Protein AF-A0A6J7HFG1-F1 (afdb_monomer_lite)

Organism: NCBI:txid449393

Radius of gyration: 17.46 Å; chains: 1; bounding box: 44×27×46 Å

Secondary structure (DSSP, 8-state):
-HHHHHHHHHHHHHHHTTHHHHHHHHHHT-TTS-HHHHHHHHHHHHHHHHHHHHHHHHHHHHHHHHHHHHHHHHHHHHHHHHHHHHHHTT--THHHHGGG--

Foldseek 3Di:
DVVVVVVVVVVLCVVCVCVVVVVLLVQLPDPPDHNVVSVVVVVVVVVVCVVVLVVVQVVVCVPPRDVVVVVVVVVVSVVVVVVCVVVCVVDDPVVSVVVVPD

Sequence (102 aa):
MPVLVIAAFAVAGLGSSPLFPIVFSLAGRLPGVSSAAAISTVSLISRAGFLLAPLVVGRVVEASGFGSVLAAIAAAGVVVAVIGWLYGRKFPVDSVQDCGSR

Structure (mmCIF, N/CA/C/O backbone):
data_AF-A0A6J7HFG1-F1
#
_entry.id   AF-A0A6J7HFG1-F1
#
loop_
_atom_site.group_PDB
_atom_site.id
_atom_site.type_symbol
_atom_site.label_atom_id
_atom_site.label_alt_id
_atom_site.label_comp_id
_atom_site.label_asym_id
_atom_site.label_entity_id
_atom_site.label_seq_id
_atom_site.pdbx_PDB_ins_code
_atom_site.Cartn_x
_atom_site.Cartn_y
_atom_site.Cartn_z
_atom_site.occupancy
_atom_site.B_iso_or_equiv
_atom_site.auth_seq_id
_atom_site.auth_comp_id
_atom_site.auth_asym_id
_atom_site.auth_atom_id
_atom_site.pdbx_PDB_model_num
ATOM 1 N N . MET A 1 1 ? 8.343 11.333 -23.321 1.00 66.75 1 MET A N 1
ATOM 2 C CA . MET A 1 1 ? 7.148 10.949 -22.533 1.00 66.75 1 MET A CA 1
ATOM 3 C C . MET A 1 1 ? 7.245 11.275 -21.023 1.00 66.75 1 MET A C 1
ATOM 5 O O . MET A 1 1 ? 6.806 10.462 -20.224 1.00 66.75 1 MET A O 1
ATOM 9 N N . PRO A 1 2 ? 7.747 12.448 -20.575 1.00 82.38 2 PRO A N 1
ATOM 10 C CA . PRO A 1 2 ? 7.744 12.798 -19.143 1.00 82.38 2 PRO A CA 1
ATOM 11 C C . PRO A 1 2 ? 6.389 13.340 -18.657 1.00 82.38 2 PRO A C 1
ATOM 13 O O . PRO A 1 2 ? 5.994 13.109 -17.520 1.00 82.38 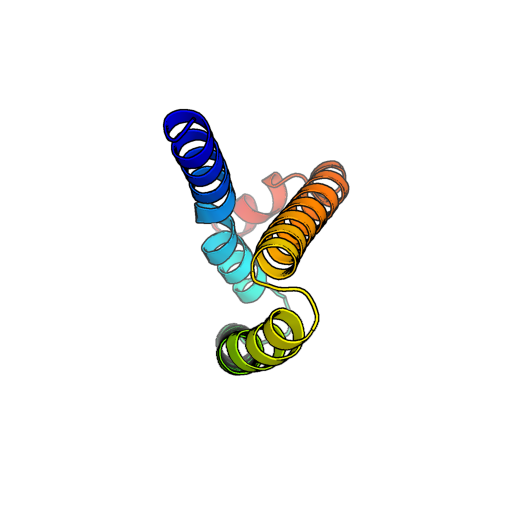2 PRO A O 1
ATOM 16 N N . VAL A 1 3 ? 5.641 14.009 -19.539 1.00 91.69 3 VAL A N 1
ATOM 17 C CA . VAL A 1 3 ? 4.356 14.649 -19.206 1.00 91.69 3 VAL A CA 1
ATOM 18 C C . VAL A 1 3 ? 3.309 13.624 -18.761 1.00 91.69 3 VAL A C 1
ATOM 20 O O . VAL A 1 3 ? 2.566 13.879 -17.821 1.00 91.69 3 VAL A O 1
ATOM 23 N N . LEU A 1 4 ? 3.300 12.435 -19.374 1.00 90.25 4 LEU A N 1
ATOM 24 C CA . LEU A 1 4 ? 2.401 11.342 -18.995 1.00 90.25 4 LEU A CA 1
ATOM 25 C C . LEU A 1 4 ? 2.676 10.843 -17.568 1.00 90.25 4 LEU A C 1
ATOM 27 O O . LEU A 1 4 ? 1.742 10.590 -16.816 1.00 90.25 4 LEU A O 1
ATOM 31 N N . VAL A 1 5 ? 3.952 10.737 -17.184 1.00 86.00 5 VAL A N 1
ATOM 32 C CA . VAL A 1 5 ? 4.352 10.296 -15.839 1.00 86.00 5 VAL A CA 1
ATOM 33 C C . VAL A 1 5 ? 3.941 11.332 -14.797 1.00 86.00 5 VAL A C 1
ATOM 35 O O . VAL A 1 5 ? 3.381 10.971 -13.767 1.00 86.00 5 VAL A O 1
ATOM 38 N N . ILE A 1 6 ? 4.154 12.618 -15.091 1.00 89.38 6 ILE A N 1
ATOM 39 C CA . ILE A 1 6 ? 3.743 13.723 -14.217 1.00 89.38 6 ILE A CA 1
ATOM 40 C C . ILE A 1 6 ? 2.220 13.734 -14.054 1.00 89.38 6 ILE A C 1
ATOM 42 O O . ILE A 1 6 ? 1.731 13.818 -12.931 1.00 89.38 6 ILE A O 1
ATOM 46 N N . ALA A 1 7 ? 1.470 13.589 -15.150 1.00 90.81 7 ALA A N 1
ATOM 47 C CA . ALA A 1 7 ? 0.013 13.526 -15.109 1.00 90.81 7 ALA A CA 1
ATOM 48 C C . ALA A 1 7 ? -0.484 12.321 -14.291 1.00 90.81 7 ALA A C 1
ATOM 50 O O . ALA A 1 7 ? -1.363 12.477 -13.447 1.00 90.81 7 ALA A O 1
ATOM 51 N N . ALA A 1 8 ? 0.111 11.139 -14.476 1.00 84.62 8 ALA A N 1
ATOM 52 C CA . ALA A 1 8 ? -0.245 9.941 -13.718 1.00 84.62 8 ALA A CA 1
ATOM 53 C C . ALA A 1 8 ? 0.037 10.097 -12.214 1.00 84.62 8 ALA A C 1
ATOM 55 O O . ALA A 1 8 ? -0.817 9.765 -11.393 1.00 84.62 8 ALA A O 1
ATOM 56 N N . PHE A 1 9 ? 1.195 10.654 -11.844 1.00 83.38 9 PHE A N 1
ATOM 57 C CA . PHE A 1 9 ? 1.525 10.940 -10.445 1.00 83.38 9 PHE A CA 1
ATOM 58 C C . PHE A 1 9 ? 0.612 12.005 -9.837 1.00 83.38 9 PHE A C 1
ATOM 60 O O . PHE A 1 9 ? 0.192 11.857 -8.692 1.00 83.38 9 PHE A O 1
ATOM 67 N N . ALA A 1 10 ? 0.271 13.049 -10.594 1.00 89.31 10 ALA A N 1
ATOM 68 C CA . ALA A 1 10 ? -0.653 14.083 -10.145 1.00 89.31 10 ALA A CA 1
ATOM 69 C C . ALA A 1 10 ? -2.040 13.494 -9.853 1.00 89.31 10 ALA A C 1
ATOM 71 O O . ALA A 1 10 ? -2.584 13.719 -8.776 1.00 89.31 10 ALA A O 1
ATOM 72 N N . VAL A 1 11 ? -2.584 12.679 -10.761 1.00 87.06 11 VAL A N 1
ATOM 73 C CA . VAL A 1 11 ? -3.883 12.014 -10.568 1.00 87.06 11 VAL A CA 1
ATOM 74 C C . VAL A 1 11 ? -3.842 11.043 -9.384 1.00 87.06 11 VAL A C 1
ATOM 76 O O . VAL A 1 11 ? -4.736 11.072 -8.539 1.00 87.06 11 VAL A O 1
ATOM 79 N N . ALA A 1 12 ? -2.792 10.224 -9.272 1.00 84.56 12 ALA A N 1
ATOM 80 C CA . ALA A 1 12 ? -2.633 9.287 -8.160 1.00 84.56 12 ALA A CA 1
ATOM 81 C C . ALA A 1 12 ? -2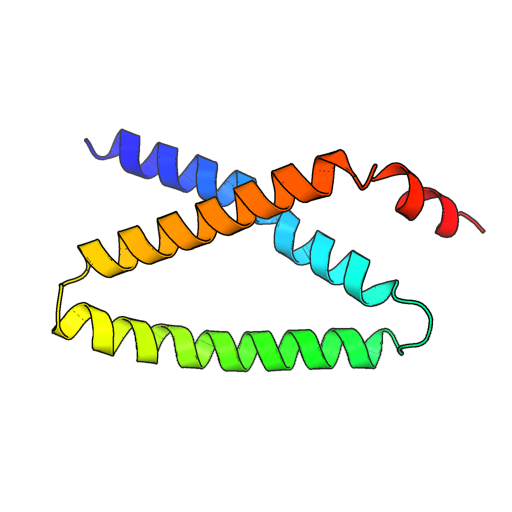.503 10.003 -6.801 1.00 84.56 12 ALA A C 1
ATOM 83 O O . ALA A 1 12 ? -3.103 9.578 -5.810 1.00 84.56 12 ALA A O 1
ATOM 84 N N . GLY A 1 13 ? -1.754 11.110 -6.755 1.00 83.38 13 GLY A N 1
ATOM 85 C CA . GLY A 1 13 ? -1.577 11.935 -5.561 1.00 83.38 13 GLY A CA 1
ATOM 86 C C . GLY A 1 13 ? -2.863 12.642 -5.136 1.00 83.38 13 GLY A C 1
ATOM 87 O O . GLY A 1 13 ? -3.242 12.575 -3.967 1.00 83.38 13 GLY A O 1
ATOM 88 N N . LEU A 1 14 ? -3.577 13.251 -6.089 1.00 85.12 14 LEU A N 1
ATOM 89 C CA . LEU A 1 14 ? -4.869 13.896 -5.839 1.00 85.12 14 LEU A CA 1
ATOM 90 C C . LEU A 1 14 ? -5.906 12.898 -5.306 1.00 85.12 14 LEU A C 1
ATOM 92 O O . LEU A 1 14 ? -6.607 13.206 -4.346 1.00 85.12 14 LEU A O 1
ATOM 96 N N . GLY A 1 15 ? -5.959 11.687 -5.870 1.00 80.94 15 GLY A N 1
ATOM 97 C CA . GLY A 1 15 ? -6.864 10.633 -5.405 1.00 80.94 15 GLY A CA 1
ATOM 98 C C . GLY A 1 15 ? -6.526 10.092 -4.011 1.00 80.94 15 GLY A C 1
ATOM 99 O O . GLY A 1 15 ? -7.427 9.725 -3.260 1.00 80.94 15 GLY A O 1
ATOM 100 N N . SER A 1 16 ? -5.244 10.068 -3.637 1.00 79.38 16 SER A N 1
ATOM 101 C CA . SER A 1 16 ? -4.796 9.497 -2.357 1.00 79.38 16 SER A CA 1
ATOM 102 C C . SER A 1 16 ? -4.836 10.487 -1.187 1.00 79.38 16 SER A C 1
ATOM 104 O O . SER A 1 16 ? -4.883 10.065 -0.032 1.00 79.38 16 SER A O 1
ATOM 106 N N . SER A 1 17 ? -4.837 11.796 -1.459 1.00 85.31 17 SER A N 1
ATOM 107 C CA . SER A 1 17 ? -4.781 12.857 -0.443 1.00 85.31 17 SER A CA 1
ATOM 108 C C . SER A 1 17 ? -5.837 12.746 0.675 1.00 85.31 17 SER A C 1
ATOM 110 O O . SER A 1 17 ? -5.452 12.827 1.845 1.00 85.31 17 SER A O 1
ATOM 112 N N . PRO A 1 18 ? -7.135 12.511 0.393 1.00 83.88 18 PRO A N 1
ATOM 113 C CA . PRO A 1 18 ? -8.139 12.462 1.453 1.00 83.88 18 PRO A CA 1
ATOM 114 C C . PRO A 1 18 ? -8.185 11.115 2.192 1.00 83.88 18 PRO A C 1
ATOM 116 O O . PRO A 1 18 ? -8.834 11.022 3.230 1.00 83.88 18 PRO A O 1
ATOM 119 N N . LEU A 1 19 ? -7.498 10.069 1.714 1.00 82.06 19 LEU A N 1
ATOM 120 C CA . LEU A 1 19 ? -7.605 8.725 2.298 1.00 82.06 19 LEU A CA 1
ATOM 121 C C . LEU A 1 19 ? -7.147 8.692 3.759 1.00 82.06 19 LEU A C 1
ATOM 123 O O . LEU A 1 19 ? -7.834 8.142 4.615 1.00 82.06 19 LEU A O 1
ATOM 127 N N . PHE A 1 20 ? -6.008 9.316 4.055 1.00 81.12 20 PHE A N 1
ATOM 128 C CA . PHE A 1 20 ? -5.433 9.313 5.399 1.00 81.12 20 PHE A CA 1
ATOM 129 C C . PHE A 1 20 ? -6.338 9.991 6.451 1.00 81.12 20 PHE A C 1
ATOM 131 O O . PHE A 1 20 ? -6.646 9.344 7.456 1.00 81.12 20 PHE A O 1
ATOM 138 N N . PRO A 1 21 ? -6.837 11.232 6.246 1.00 76.75 21 PRO A N 1
ATOM 139 C CA . PRO A 1 21 ? -7.748 11.863 7.202 1.00 76.75 21 PRO A CA 1
ATOM 140 C C . PRO A 1 21 ? -9.113 11.166 7.295 1.00 76.75 21 PRO A C 1
ATOM 142 O O . PRO A 1 21 ? -9.670 11.099 8.389 1.00 76.75 21 PRO A O 1
ATOM 145 N N . ILE A 1 22 ? -9.642 10.601 6.200 1.00 80.62 22 ILE A N 1
ATOM 146 C CA . ILE A 1 22 ? -10.903 9.837 6.230 1.00 80.62 22 ILE A CA 1
ATOM 147 C C . ILE A 1 22 ? -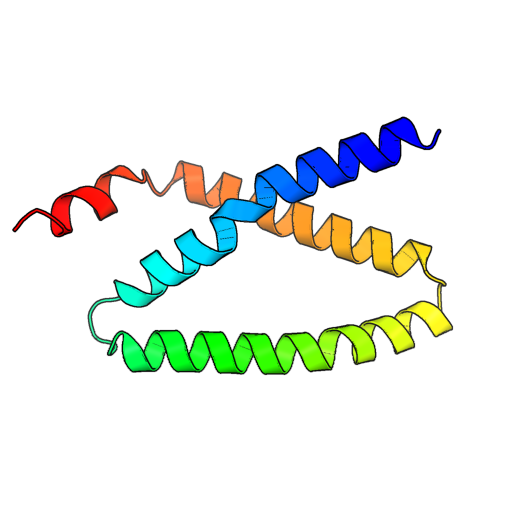10.762 8.602 7.125 1.00 80.62 22 ILE A C 1
ATOM 149 O O . ILE A 1 22 ? -11.605 8.368 7.991 1.00 80.62 22 ILE A O 1
ATOM 153 N N . VAL A 1 23 ? -9.679 7.836 6.963 1.00 79.81 23 VAL A N 1
ATOM 154 C CA . VAL A 1 23 ? -9.410 6.638 7.774 1.00 79.81 23 VAL A CA 1
ATOM 155 C C . VAL A 1 23 ? -9.226 7.000 9.244 1.00 79.81 23 VAL A C 1
ATOM 157 O O . VAL A 1 23 ? -9.785 6.328 10.107 1.00 79.81 23 VAL A O 1
ATOM 160 N N . PHE A 1 24 ? -8.502 8.080 9.542 1.00 78.69 24 PHE A N 1
ATOM 161 C CA . PHE A 1 24 ? -8.351 8.581 10.911 1.00 78.69 24 PHE A CA 1
ATOM 162 C C . PHE A 1 24 ? -9.690 9.015 11.528 1.00 78.69 24 PHE A C 1
ATOM 164 O O . PHE A 1 24 ? -9.964 8.704 12.686 1.00 78.69 24 PHE A O 1
ATOM 171 N N . SER A 1 25 ? -10.544 9.686 10.751 1.00 76.31 25 SER A N 1
ATOM 172 C CA . SER A 1 25 ? -11.886 10.100 11.177 1.00 76.31 25 SER A CA 1
ATOM 173 C C . SER A 1 25 ? -12.783 8.896 11.489 1.00 76.31 25 SER A C 1
ATOM 175 O O . SER A 1 25 ? -13.431 8.858 12.534 1.00 76.31 25 SER A O 1
ATOM 177 N N . LEU A 1 26 ? -12.757 7.865 10.634 1.00 73.19 26 LEU A N 1
ATOM 178 C CA . LEU A 1 26 ? -13.465 6.599 10.853 1.00 73.19 26 LEU A CA 1
ATOM 179 C C . LEU A 1 26 ? -12.928 5.859 12.085 1.00 73.19 26 LEU A C 1
ATOM 181 O O . LEU A 1 26 ? -13.712 5.418 12.923 1.00 73.19 26 LEU A O 1
ATOM 185 N N . ALA A 1 27 ? -11.601 5.774 12.229 1.00 71.31 27 ALA A N 1
ATOM 186 C CA . ALA A 1 27 ? -10.930 5.135 13.361 1.00 71.31 27 ALA A CA 1
ATOM 187 C C . ALA A 1 27 ? -11.308 5.786 14.702 1.00 71.31 27 ALA A C 1
ATOM 189 O O . ALA A 1 27 ? -11.509 5.099 15.702 1.00 71.31 27 ALA A O 1
ATOM 190 N N . GLY A 1 28 ? -11.455 7.113 14.715 1.00 68.88 28 GLY A N 1
ATOM 191 C CA . GLY A 1 28 ? -11.835 7.862 15.907 1.00 68.88 28 GLY A CA 1
ATOM 192 C C . GLY A 1 28 ? -13.300 7.704 16.329 1.00 68.88 28 GLY A C 1
ATOM 193 O O . GLY A 1 28 ? -13.632 8.080 17.455 1.00 68.88 28 GLY A O 1
ATOM 194 N N . ARG A 1 29 ? -14.160 7.156 15.456 1.00 66.19 29 ARG A N 1
ATOM 195 C CA . ARG A 1 29 ? -15.613 7.002 15.652 1.00 66.19 29 ARG A CA 1
ATOM 196 C C . ARG A 1 29 ? -16.051 5.566 15.972 1.00 66.19 29 ARG A C 1
ATOM 198 O O . ARG A 1 29 ? -17.252 5.339 16.095 1.00 66.19 29 ARG A O 1
ATOM 205 N N . LEU A 1 30 ? -15.132 4.602 16.122 1.00 67.19 30 LEU A N 1
ATOM 206 C CA . LEU A 1 30 ? -15.504 3.226 16.481 1.00 67.19 30 LEU A CA 1
ATOM 207 C C . LEU A 1 30 ? -16.093 3.156 17.908 1.00 67.19 30 LEU A C 1
ATOM 209 O O . LEU A 1 30 ? -15.385 3.453 18.874 1.00 67.19 30 LEU A O 1
ATOM 213 N N . PRO A 1 31 ? -17.365 2.736 18.069 1.00 56.16 31 PRO A N 1
ATOM 214 C CA . PRO A 1 31 ? -17.985 2.596 19.381 1.00 56.16 31 PRO A CA 1
ATOM 215 C C . PRO A 1 31 ? -17.332 1.445 20.158 1.00 56.16 31 PRO A C 1
ATOM 217 O O . PRO A 1 31 ? -17.199 0.334 19.648 1.00 56.16 31 PRO A O 1
ATOM 220 N N . GLY A 1 32 ? -16.923 1.709 21.401 1.00 64.69 32 GLY A N 1
ATOM 221 C CA . GLY A 1 32 ? -16.348 0.704 22.308 1.00 64.69 32 GLY A CA 1
ATOM 222 C C . GLY A 1 32 ? -14.817 0.681 22.401 1.00 64.69 32 GLY A C 1
ATOM 223 O O . GLY A 1 32 ? -14.285 -0.051 23.231 1.00 64.69 32 GLY A O 1
ATOM 224 N N . VAL A 1 33 ? -14.101 1.503 21.624 1.00 62.72 33 VAL A N 1
ATOM 225 C CA . VAL A 1 33 ? -12.635 1.649 21.709 1.00 62.72 33 VAL A CA 1
ATOM 226 C C . VAL A 1 33 ? -12.302 3.113 21.988 1.00 62.72 33 VAL A C 1
ATOM 228 O O . VAL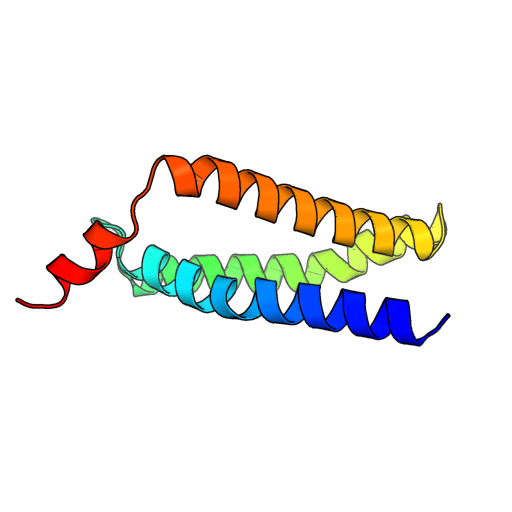 A 1 33 ? -12.891 4.003 21.378 1.00 62.72 33 VAL A O 1
ATOM 231 N N . SER A 1 34 ? -11.380 3.403 22.915 1.00 71.88 34 SER A N 1
ATOM 232 C CA . SER A 1 34 ? -10.986 4.797 23.136 1.00 71.88 34 SER A CA 1
ATOM 233 C C . SER A 1 34 ? -10.347 5.342 21.857 1.00 71.88 34 SER A C 1
ATOM 235 O O . SER A 1 34 ? -9.464 4.711 21.272 1.00 71.88 34 SER A O 1
ATOM 237 N N . SER A 1 35 ? -10.795 6.520 21.417 1.00 71.62 35 SER A N 1
ATOM 238 C CA . SER A 1 35 ? -10.269 7.183 20.217 1.00 71.62 35 SER A CA 1
ATOM 239 C C . SER A 1 35 ? -8.733 7.278 20.279 1.00 71.62 35 SER A C 1
ATOM 241 O O . SER A 1 35 ? -8.038 6.990 19.313 1.00 71.62 35 SER A O 1
ATOM 243 N N . ALA A 1 36 ? -8.179 7.526 21.472 1.00 77.12 36 ALA A N 1
ATOM 244 C CA . ALA A 1 36 ? -6.738 7.521 21.718 1.00 77.12 36 ALA A CA 1
ATOM 245 C C . ALA A 1 36 ? -6.056 6.163 21.441 1.00 77.12 36 ALA A C 1
ATOM 247 O O . ALA A 1 36 ? -4.975 6.131 20.852 1.00 77.12 36 ALA A O 1
ATOM 248 N N . ALA A 1 37 ? -6.668 5.040 21.833 1.00 81.06 37 ALA A N 1
ATOM 249 C CA . ALA A 1 37 ? -6.114 3.710 21.585 1.00 81.06 37 ALA A CA 1
ATOM 250 C C . ALA A 1 37 ? -6.146 3.346 20.094 1.00 81.06 37 ALA A C 1
ATOM 252 O O . ALA A 1 37 ? -5.147 2.850 19.576 1.00 81.06 37 ALA A O 1
ATOM 253 N N . ALA A 1 38 ? -7.245 3.644 19.392 1.00 80.19 38 ALA A N 1
ATOM 254 C CA . ALA A 1 38 ? -7.367 3.397 17.952 1.00 80.19 38 ALA A CA 1
ATOM 255 C C . ALA A 1 38 ? -6.326 4.190 17.143 1.00 80.19 38 ALA A C 1
ATOM 257 O O . ALA A 1 38 ? -5.684 3.672 16.233 1.00 80.19 38 ALA A O 1
ATOM 258 N N . ILE A 1 39 ? -6.103 5.448 17.512 1.00 83.75 39 ILE A N 1
ATOM 259 C CA . ILE A 1 39 ? -5.132 6.312 16.841 1.00 83.75 39 ILE A CA 1
ATOM 260 C C . ILE A 1 39 ? -3.689 5.862 17.131 1.00 83.75 39 ILE A C 1
ATOM 262 O O . ILE A 1 39 ? -2.843 5.860 16.234 1.00 83.75 39 ILE A O 1
ATOM 266 N N . SER A 1 40 ? -3.407 5.418 18.360 1.00 87.06 40 SER A N 1
ATOM 267 C CA . SER A 1 40 ? -2.095 4.886 18.748 1.00 87.06 40 SER A CA 1
ATOM 268 C C . SER A 1 40 ? -1.733 3.613 17.975 1.00 87.06 40 SER A C 1
ATOM 270 O O . SER A 1 40 ? -0.623 3.505 17.449 1.00 87.06 40 SER A O 1
ATOM 272 N N . THR A 1 41 ? -2.672 2.672 17.823 1.00 86.88 41 THR A N 1
ATOM 273 C CA . THR A 1 41 ? -2.431 1.437 17.059 1.00 86.88 41 THR A CA 1
ATOM 274 C C . THR A 1 41 ? -2.220 1.721 15.576 1.00 86.88 41 THR A C 1
ATOM 276 O O . THR A 1 41 ? -1.267 1.199 15.001 1.00 86.88 41 THR A O 1
ATOM 279 N N . VAL A 1 42 ? -3.019 2.603 14.965 1.00 85.75 42 VAL A N 1
ATOM 280 C CA . VAL A 1 42 ? -2.820 3.036 13.569 1.00 85.75 42 VAL A CA 1
ATOM 281 C C . VAL A 1 42 ? -1.437 3.660 13.377 1.00 85.75 42 VAL A C 1
ATOM 283 O O . VAL A 1 42 ? -0.750 3.367 12.397 1.00 85.75 42 VAL A O 1
ATOM 286 N N . SER A 1 43 ? -0.992 4.483 14.324 1.00 89.62 43 SER A N 1
ATOM 287 C CA . SER A 1 43 ? 0.329 5.112 14.275 1.00 89.62 43 SER A CA 1
ATOM 288 C C . SER A 1 43 ? 1.464 4.088 14.419 1.00 89.62 43 SER A C 1
ATOM 290 O O . SER A 1 43 ? 2.438 4.130 13.664 1.00 89.62 43 SER A O 1
ATOM 292 N N . LEU A 1 44 ? 1.322 3.108 15.322 1.00 93.44 44 LEU A N 1
ATOM 293 C CA . LEU A 1 44 ? 2.267 1.995 15.471 1.00 93.44 44 LEU A CA 1
ATOM 294 C C . LEU A 1 44 ? 2.365 1.156 14.193 1.00 93.44 44 LEU A C 1
ATOM 296 O O . LEU A 1 44 ? 3.470 0.871 13.734 1.00 93.44 44 LEU A O 1
ATOM 300 N N . ILE A 1 45 ? 1.224 0.820 13.590 1.00 92.06 45 ILE A N 1
ATOM 301 C CA . ILE A 1 45 ? 1.154 0.085 12.322 1.00 92.06 45 ILE A CA 1
ATOM 302 C C . ILE A 1 45 ? 1.817 0.894 11.205 1.00 92.06 45 ILE A C 1
ATOM 304 O O . ILE A 1 45 ? 2.609 0.348 10.442 1.00 92.06 45 ILE A O 1
ATOM 308 N N . SER A 1 46 ? 1.557 2.201 11.143 1.00 89.75 46 SER A N 1
ATOM 309 C CA . SER A 1 46 ? 2.151 3.094 10.143 1.00 89.75 46 SER A CA 1
ATOM 310 C C . SER A 1 46 ? 3.673 3.169 10.288 1.00 89.75 46 SER A C 1
ATOM 312 O O . SER A 1 46 ? 4.392 3.052 9.300 1.00 89.75 46 SER A O 1
ATOM 314 N N . ARG A 1 47 ? 4.186 3.295 11.520 1.00 92.94 47 ARG A N 1
ATOM 315 C CA . ARG A 1 47 ? 5.633 3.269 11.802 1.00 92.94 47 ARG A CA 1
ATOM 316 C C . ARG A 1 47 ? 6.267 1.933 11.438 1.00 92.94 47 ARG A C 1
ATOM 318 O O . ARG A 1 47 ? 7.316 1.927 10.801 1.00 92.94 47 ARG A O 1
ATOM 325 N N . ALA A 1 48 ? 5.636 0.817 11.795 1.00 95.06 48 ALA A N 1
ATOM 326 C CA . ALA A 1 48 ? 6.121 -0.508 11.423 1.00 95.06 48 ALA A CA 1
ATOM 327 C C . ALA A 1 48 ? 6.135 -0.686 9.895 1.00 95.06 48 ALA A C 1
ATOM 329 O O . ALA A 1 48 ? 7.139 -1.107 9.327 1.00 95.06 48 ALA A O 1
ATOM 330 N N . GLY A 1 49 ? 5.057 -0.285 9.218 1.00 88.62 49 GLY A N 1
ATOM 331 C CA . GLY A 1 49 ? 4.940 -0.330 7.763 1.00 88.62 49 GLY A CA 1
ATOM 332 C C . GLY A 1 49 ? 5.983 0.535 7.056 1.00 88.62 49 GLY A C 1
ATOM 333 O O . GLY A 1 49 ? 6.583 0.086 6.085 1.00 88.62 49 GLY A O 1
ATOM 334 N N . PHE A 1 50 ? 6.267 1.734 7.574 1.00 88.94 50 PHE A N 1
ATOM 335 C CA . PHE A 1 50 ? 7.289 2.620 7.013 1.00 88.94 50 PHE A CA 1
ATOM 336 C C . PHE A 1 50 ? 8.701 2.029 7.103 1.00 88.94 50 PHE A C 1
ATOM 338 O O . PHE A 1 50 ? 9.496 2.230 6.194 1.00 88.94 50 PHE A O 1
ATOM 345 N N . LEU A 1 51 ? 9.010 1.270 8.161 1.00 93.81 51 LEU A N 1
ATOM 346 C CA . LEU A 1 51 ? 10.287 0.557 8.285 1.00 93.81 51 LEU A CA 1
ATOM 347 C C . LEU A 1 51 ? 10.347 -0.694 7.398 1.00 93.81 51 LEU A C 1
ATOM 349 O O . LEU A 1 51 ? 11.392 -0.998 6.824 1.00 93.81 51 LEU A O 1
ATOM 353 N N . LEU A 1 52 ? 9.229 -1.409 7.258 1.00 91.75 52 LEU A N 1
ATOM 354 C CA . LEU A 1 52 ? 9.140 -2.601 6.412 1.00 91.75 52 LEU A CA 1
ATOM 355 C C . LEU A 1 52 ? 9.189 -2.263 4.919 1.00 91.75 52 LEU A C 1
ATOM 357 O O . LEU A 1 52 ? 9.750 -3.034 4.146 1.00 91.75 52 LEU A O 1
ATOM 361 N N . ALA A 1 53 ? 8.648 -1.114 4.510 1.00 86.19 53 ALA A N 1
ATOM 362 C CA . ALA A 1 53 ? 8.613 -0.681 3.116 1.00 86.19 53 ALA A CA 1
ATOM 363 C C . ALA A 1 53 ? 9.998 -0.701 2.432 1.00 86.19 53 ALA A C 1
ATOM 365 O O . ALA A 1 53 ? 10.143 -1.436 1.455 1.00 86.19 53 ALA A O 1
ATOM 366 N N . PRO A 1 54 ? 11.041 0.006 2.915 1.00 84.88 54 PRO A N 1
ATOM 367 C CA . PRO A 1 54 ? 12.364 -0.026 2.294 1.00 84.88 54 PRO A CA 1
ATOM 368 C C . PRO A 1 54 ? 13.035 -1.399 2.403 1.00 84.88 54 PRO A C 1
ATOM 370 O O . PRO A 1 54 ? 13.770 -1.778 1.495 1.00 84.88 54 PRO A O 1
ATOM 373 N N . LEU A 1 55 ? 12.762 -2.165 3.468 1.00 89.38 55 LEU A N 1
ATOM 374 C CA . LEU A 1 55 ? 13.317 -3.508 3.638 1.00 89.38 55 LEU A CA 1
ATOM 375 C C . LEU A 1 55 ? 12.789 -4.460 2.560 1.00 89.38 55 LEU A C 1
ATOM 377 O O . LEU A 1 55 ? 13.568 -5.130 1.890 1.00 89.38 55 LEU A O 1
ATOM 381 N N . VAL A 1 56 ? 11.473 -4.485 2.352 1.00 86.50 56 VAL A N 1
ATOM 382 C CA . VAL A 1 56 ? 10.834 -5.308 1.319 1.00 86.50 56 VAL A CA 1
ATOM 383 C C . VAL A 1 56 ? 11.241 -4.827 -0.071 1.00 86.50 56 VAL A C 1
ATOM 385 O O . VAL A 1 56 ? 11.638 -5.634 -0.907 1.00 86.50 56 VAL A O 1
ATOM 388 N N . VAL A 1 57 ? 11.208 -3.512 -0.304 1.00 87.19 57 VAL A N 1
ATOM 389 C CA . VAL A 1 57 ? 11.595 -2.912 -1.586 1.00 87.19 57 VAL A CA 1
ATOM 390 C C . VAL A 1 57 ? 13.036 -3.265 -1.944 1.00 87.19 57 VAL A C 1
ATOM 392 O O . VAL A 1 57 ? 13.270 -3.722 -3.058 1.00 87.19 57 VAL A O 1
ATOM 395 N N . GLY A 1 58 ? 13.985 -3.136 -1.015 1.00 84.19 58 GLY A N 1
ATOM 396 C CA . GLY A 1 58 ? 15.389 -3.469 -1.261 1.00 84.19 58 GLY A CA 1
ATOM 397 C C . GLY A 1 58 ? 15.576 -4.911 -1.735 1.00 84.19 58 GLY A C 1
ATOM 398 O O . GLY A 1 58 ? 16.238 -5.143 -2.744 1.00 84.19 58 GLY A O 1
ATOM 399 N N . ARG A 1 59 ? 14.908 -5.872 -1.080 1.00 84.44 59 ARG A N 1
ATOM 400 C CA . ARG A 1 59 ? 14.972 -7.296 -1.461 1.00 84.44 59 ARG A CA 1
ATOM 401 C C . ARG A 1 59 ? 14.353 -7.575 -2.834 1.00 84.44 59 ARG A C 1
ATOM 403 O O . ARG A 1 59 ? 14.852 -8.431 -3.556 1.00 84.44 59 ARG A O 1
ATOM 410 N N . VAL A 1 60 ? 13.289 -6.861 -3.204 1.00 84.12 60 VAL A N 1
ATOM 411 C CA . VAL A 1 60 ? 12.611 -7.022 -4.504 1.00 84.12 60 VAL A CA 1
ATOM 412 C C . VAL A 1 60 ? 13.407 -6.372 -5.643 1.00 84.12 60 VAL A C 1
ATOM 414 O O . VAL A 1 60 ? 13.500 -6.943 -6.731 1.00 84.12 60 VAL A O 1
ATOM 417 N N . VAL A 1 61 ? 14.037 -5.215 -5.401 1.00 85.06 61 VAL A N 1
ATOM 418 C CA . VAL A 1 61 ? 14.894 -4.543 -6.396 1.00 85.06 61 VAL A CA 1
ATOM 419 C C . VAL A 1 61 ? 16.086 -5.415 -6.777 1.00 85.06 61 VAL A C 1
ATOM 421 O O . VAL A 1 61 ? 16.409 -5.499 -7.958 1.00 85.06 61 VAL A O 1
ATOM 424 N N . GLU A 1 62 ? 16.709 -6.087 -5.809 1.00 78.94 62 GLU A N 1
ATOM 425 C CA . GLU A 1 62 ? 17.871 -6.956 -6.044 1.00 78.94 62 GLU A CA 1
ATOM 426 C C . GLU A 1 62 ? 17.552 -8.115 -7.007 1.00 78.94 62 GLU A C 1
ATOM 428 O O . GLU A 1 62 ? 18.400 -8.517 -7.799 1.00 78.94 62 GLU A O 1
ATOM 433 N N . ALA A 1 63 ? 16.311 -8.615 -6.983 1.00 78.31 63 ALA A N 1
ATOM 434 C CA . ALA A 1 63 ? 15.873 -9.742 -7.802 1.00 78.31 63 ALA A CA 1
ATOM 435 C C . ALA A 1 63 ? 15.285 -9.343 -9.170 1.00 78.31 63 ALA A C 1
ATOM 437 O O . AL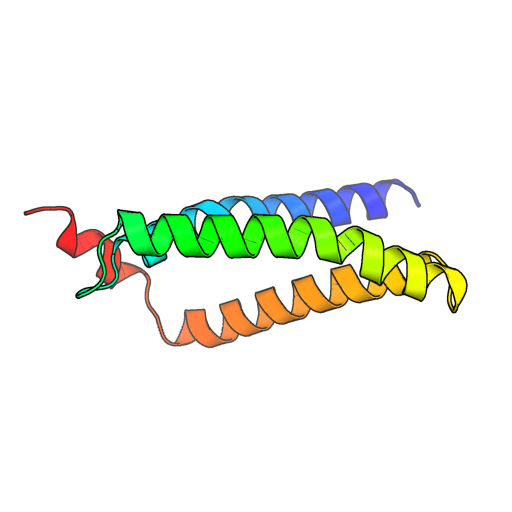A A 1 63 ? 15.357 -10.122 -10.118 1.00 78.31 63 ALA A O 1
ATOM 438 N N . SER A 1 64 ? 14.634 -8.179 -9.292 1.00 76.62 64 SER A N 1
ATOM 439 C CA . SER A 1 64 ? 13.832 -7.832 -10.486 1.00 76.62 64 SER A CA 1
ATOM 440 C C . SER A 1 64 ? 13.892 -6.355 -10.902 1.00 76.62 64 SER A C 1
ATOM 442 O O . SER A 1 64 ? 13.179 -5.934 -11.815 1.00 76.62 64 SER A O 1
ATOM 444 N N . GLY A 1 65 ? 14.741 -5.549 -10.261 1.00 80.12 65 GLY A N 1
ATOM 445 C CA . GLY A 1 65 ? 14.926 -4.130 -10.561 1.00 80.12 65 GLY A CA 1
ATOM 446 C C . GLY A 1 65 ? 13.764 -3.226 -10.123 1.00 80.12 65 GLY A C 1
ATOM 447 O O . GLY A 1 65 ? 12.721 -3.671 -9.641 1.00 80.12 65 GLY A O 1
ATOM 448 N N . PHE A 1 66 ? 13.934 -1.914 -10.314 1.00 79.25 66 PHE A N 1
ATOM 449 C CA . PHE A 1 66 ? 12.999 -0.879 -9.841 1.00 79.25 66 PHE A CA 1
ATOM 450 C C . PHE A 1 66 ? 11.619 -0.903 -10.513 1.00 79.25 66 PHE A C 1
ATOM 452 O O . PHE A 1 66 ? 10.634 -0.487 -9.903 1.00 79.25 66 PHE A O 1
ATOM 459 N N . GLY A 1 67 ? 11.523 -1.404 -11.749 1.00 83.12 67 GLY A N 1
ATOM 460 C CA . GLY A 1 67 ? 10.250 -1.477 -12.473 1.00 83.12 67 GLY A CA 1
ATOM 461 C C . GLY A 1 67 ? 9.217 -2.355 -11.762 1.00 8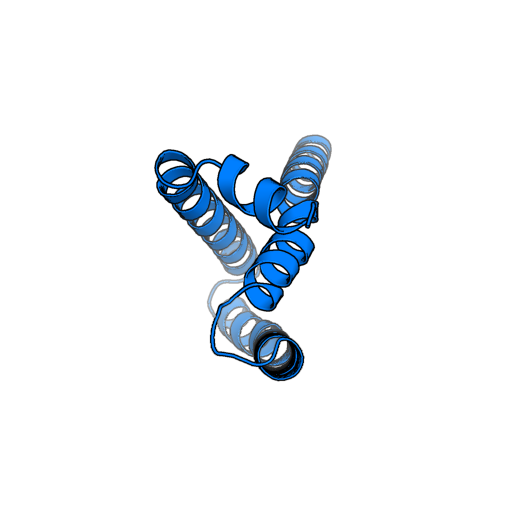3.12 67 GLY A C 1
ATOM 462 O O . GLY A 1 67 ? 8.052 -1.974 -11.665 1.00 83.12 67 GLY A O 1
ATOM 463 N N . SER A 1 68 ? 9.657 -3.484 -11.195 1.00 81.44 68 SER A N 1
ATOM 464 C CA . SER A 1 68 ? 8.795 -4.408 -10.445 1.00 81.44 68 SER A CA 1
ATOM 465 C C . SER A 1 68 ? 8.206 -3.766 -9.184 1.00 81.44 68 SER A C 1
ATOM 467 O O . SER A 1 68 ? 7.027 -3.941 -8.886 1.00 81.44 68 SER A O 1
ATOM 469 N N . VAL A 1 69 ? 8.996 -2.944 -8.490 1.00 84.56 69 VAL A N 1
ATOM 470 C CA . VAL A 1 69 ? 8.569 -2.223 -7.288 1.00 84.56 69 VAL A CA 1
ATOM 471 C C . VAL A 1 69 ? 7.542 -1.151 -7.621 1.00 84.56 69 VAL A C 1
ATOM 473 O O . VAL A 1 69 ? 6.514 -1.057 -6.953 1.00 84.56 69 VAL A O 1
ATOM 476 N N . LEU A 1 70 ? 7.784 -0.367 -8.673 1.00 83.06 70 LEU A N 1
ATOM 477 C CA . LEU A 1 70 ? 6.829 0.647 -9.118 1.00 83.06 70 LEU A CA 1
ATOM 478 C C . LEU A 1 70 ? 5.507 0.010 -9.563 1.00 83.06 70 LEU A C 1
ATOM 480 O O . LEU A 1 70 ? 4.439 0.506 -9.204 1.00 83.06 70 LEU A O 1
ATOM 484 N N . ALA A 1 71 ? 5.568 -1.119 -10.275 1.00 83.69 71 ALA A N 1
ATOM 485 C CA . ALA A 1 71 ? 4.385 -1.881 -10.659 1.00 83.69 71 ALA A CA 1
ATOM 486 C C . ALA A 1 71 ? 3.637 -2.442 -9.438 1.00 83.69 71 ALA A C 1
ATOM 488 O O . ALA A 1 71 ? 2.412 -2.363 -9.393 1.00 83.69 71 ALA A O 1
ATOM 489 N N . ALA A 1 72 ? 4.349 -2.949 -8.427 1.00 84.62 72 ALA A N 1
ATOM 490 C CA . ALA A 1 72 ? 3.745 -3.446 -7.193 1.00 84.62 72 ALA A CA 1
ATOM 491 C C . ALA A 1 72 ? 3.038 -2.333 -6.400 1.00 84.62 72 ALA A C 1
ATOM 493 O O . ALA A 1 72 ? 1.921 -2.535 -5.927 1.00 84.62 72 ALA A O 1
ATOM 494 N N . ILE A 1 73 ? 3.643 -1.143 -6.301 1.00 83.62 73 ILE A N 1
ATOM 495 C CA . ILE A 1 73 ? 3.026 0.023 -5.648 1.00 83.62 73 ILE A CA 1
ATOM 496 C C . ILE A 1 73 ? 1.780 0.473 -6.419 1.00 83.62 73 ILE A C 1
ATOM 498 O O . ILE A 1 73 ? 0.734 0.710 -5.815 1.00 83.62 73 ILE A O 1
ATOM 502 N N . ALA A 1 74 ? 1.862 0.544 -7.751 1.00 85.38 74 ALA A N 1
ATOM 503 C CA . ALA A 1 74 ? 0.716 0.871 -8.592 1.00 85.38 74 ALA A CA 1
ATOM 504 C C . ALA A 1 74 ? -0.412 -0.162 -8.431 1.00 85.38 74 ALA A C 1
ATOM 506 O O . ALA A 1 74 ? -1.567 0.216 -8.245 1.00 85.38 74 ALA A O 1
ATOM 507 N N . ALA A 1 75 ? -0.084 -1.457 -8.426 1.00 85.62 75 ALA A N 1
ATOM 508 C CA . ALA A 1 75 ? -1.043 -2.535 -8.207 1.00 85.62 75 ALA A CA 1
ATOM 509 C C . ALA A 1 75 ? -1.698 -2.442 -6.822 1.00 85.62 75 ALA A C 1
ATOM 511 O O . ALA A 1 75 ? -2.915 -2.557 -6.721 1.00 85.62 75 ALA A O 1
ATOM 512 N N . ALA A 1 76 ? -0.928 -2.165 -5.767 1.00 83.19 76 ALA A N 1
ATOM 513 C CA . ALA A 1 76 ? -1.468 -1.950 -4.427 1.00 83.19 76 ALA A CA 1
ATOM 514 C C . ALA A 1 76 ? -2.438 -0.756 -4.390 1.00 83.19 76 ALA A C 1
ATOM 516 O O . ALA A 1 76 ? -3.528 -0.868 -3.830 1.00 83.19 76 ALA A O 1
ATOM 517 N N . GLY A 1 77 ? -2.093 0.358 -5.047 1.00 81.69 77 GLY A N 1
ATOM 518 C CA . GLY A 1 77 ? -2.984 1.512 -5.194 1.00 81.69 77 GLY A CA 1
ATOM 519 C C . GLY A 1 77 ? -4.282 1.170 -5.932 1.00 81.69 77 GLY A C 1
ATOM 520 O O . GLY A 1 77 ? -5.363 1.555 -5.489 1.00 81.69 77 GLY A O 1
ATOM 521 N N . VAL A 1 78 ? -4.200 0.383 -7.009 1.00 85.44 78 VAL A N 1
ATOM 522 C CA . VAL A 1 78 ? -5.378 -0.108 -7.743 1.00 85.44 78 VAL A CA 1
ATOM 523 C C . VAL A 1 78 ? -6.230 -1.024 -6.868 1.00 85.44 78 VAL A C 1
ATOM 525 O O . VAL A 1 78 ? -7.445 -0.872 -6.852 1.00 85.44 78 VAL A O 1
ATOM 528 N N . VAL A 1 79 ? -5.628 -1.934 -6.100 1.00 85.06 79 VAL A N 1
ATOM 529 C CA . VAL A 1 79 ? -6.359 -2.812 -5.173 1.00 85.06 79 VAL A CA 1
ATOM 530 C C . VAL A 1 79 ? -7.119 -1.989 -4.135 1.00 85.06 79 VAL A C 1
ATOM 532 O O . VAL A 1 79 ? -8.303 -2.233 -3.922 1.00 85.06 79 VAL A O 1
ATOM 535 N N . VAL A 1 80 ? -6.487 -0.975 -3.538 1.00 81.56 80 VAL A N 1
ATOM 536 C CA . VAL A 1 80 ? -7.153 -0.068 -2.588 1.00 81.56 80 VAL A CA 1
ATOM 537 C C . VAL A 1 80 ? -8.292 0.694 -3.263 1.00 81.56 80 VAL A C 1
ATOM 539 O O . VAL A 1 80 ? -9.384 0.765 -2.704 1.00 81.56 80 VAL A O 1
ATOM 542 N N . ALA A 1 81 ? -8.080 1.210 -4.475 1.00 81.94 81 ALA A N 1
ATOM 543 C CA . ALA A 1 81 ? -9.124 1.884 -5.242 1.00 81.94 81 ALA A CA 1
ATOM 544 C C . ALA A 1 81 ? -10.301 0.948 -5.564 1.00 81.94 81 ALA A C 1
ATOM 546 O O . ALA A 1 81 ? -11.454 1.345 -5.421 1.00 81.94 81 ALA A O 1
ATOM 547 N N . VAL A 1 82 ? -10.032 -0.307 -5.933 1.00 85.25 82 VAL A N 1
ATOM 548 C CA . VAL A 1 82 ? -11.059 -1.324 -6.197 1.00 85.25 82 VAL A CA 1
ATOM 549 C C . VAL A 1 82 ? -11.817 -1.671 -4.921 1.00 85.25 82 VAL A C 1
ATOM 551 O O . VAL A 1 82 ? -13.043 -1.696 -4.938 1.00 85.25 82 VAL A O 1
ATOM 554 N N . ILE A 1 83 ? -11.127 -1.885 -3.799 1.00 81.31 83 ILE A N 1
ATOM 555 C CA . ILE A 1 83 ? -11.766 -2.155 -2.504 1.00 81.31 83 ILE A CA 1
ATOM 556 C C . ILE A 1 83 ? -12.635 -0.968 -2.083 1.00 81.31 83 ILE A C 1
ATOM 558 O O . ILE A 1 83 ? -13.789 -1.166 -1.711 1.00 81.31 83 ILE A O 1
ATOM 562 N N . GLY A 1 84 ? -12.117 0.258 -2.190 1.00 76.44 84 GLY A N 1
ATOM 563 C CA . GLY A 1 84 ? -12.861 1.483 -1.903 1.00 76.44 84 GLY A CA 1
ATOM 564 C C . GLY A 1 84 ? -14.077 1.653 -2.813 1.00 76.44 84 GLY A C 1
ATOM 565 O O . GLY A 1 84 ? -15.149 2.010 -2.338 1.00 76.44 84 GLY A O 1
ATOM 566 N N . TRP A 1 85 ? -13.958 1.318 -4.097 1.00 78.44 85 TRP A N 1
ATOM 567 C CA . TRP A 1 85 ? -15.073 1.329 -5.041 1.00 78.44 85 TRP A CA 1
ATOM 568 C C . TRP A 1 85 ? -16.126 0.257 -4.716 1.00 78.44 85 TRP A C 1
ATOM 570 O O . TRP A 1 85 ? -17.324 0.530 -4.774 1.00 78.44 85 TRP A O 1
ATOM 580 N N . LEU A 1 86 ? -15.707 -0.944 -4.302 1.00 81.69 86 LEU A N 1
ATOM 581 C CA . LEU A 1 86 ? -16.606 -2.022 -3.878 1.00 81.69 86 LEU A CA 1
ATOM 582 C C . LEU A 1 86 ? -17.336 -1.684 -2.566 1.00 81.69 86 LEU A C 1
ATOM 584 O O . LEU A 1 86 ? -18.542 -1.910 -2.462 1.00 81.69 86 LEU A O 1
ATOM 588 N N . TYR A 1 87 ? -16.633 -1.121 -1.578 1.00 70.12 87 TYR A N 1
ATOM 589 C CA . TYR A 1 87 ? -17.212 -0.726 -0.288 1.00 70.12 87 TYR A CA 1
ATOM 590 C C . TYR A 1 87 ? -18.041 0.560 -0.376 1.00 70.12 87 TYR A C 1
ATOM 592 O O . TYR A 1 87 ? -19.087 0.652 0.265 1.00 70.12 87 TYR A O 1
ATOM 600 N N . GLY A 1 88 ? -17.642 1.516 -1.217 1.00 63.28 88 GLY A N 1
ATOM 601 C CA . GLY A 1 88 ? -18.371 2.762 -1.472 1.00 63.28 88 GLY A CA 1
ATOM 602 C C . GLY A 1 88 ? -19.744 2.553 -2.116 1.00 63.28 88 GLY A C 1
ATOM 603 O O . GLY A 1 88 ? -20.613 3.407 -1.993 1.00 63.28 88 GLY A O 1
ATOM 604 N N . ARG A 1 89 ? -19.999 1.387 -2.730 1.00 61.12 89 ARG A N 1
ATOM 605 C CA . ARG A 1 89 ? -21.351 0.997 -3.174 1.00 61.12 89 ARG A CA 1
ATOM 606 C C . ARG A 1 89 ? -22.256 0.503 -2.040 1.00 61.12 89 ARG A C 1
ATOM 608 O O . ARG A 1 89 ? -23.463 0.428 -2.246 1.00 61.12 89 ARG A O 1
ATOM 615 N N . LYS A 1 90 ? -21.699 0.132 -0.879 1.00 53.91 90 LYS A N 1
ATOM 616 C CA . LYS A 1 90 ? -22.450 -0.367 0.290 1.00 53.91 90 LYS A CA 1
ATOM 617 C C . LYS A 1 90 ? -22.510 0.615 1.463 1.00 53.91 90 LYS A C 1
ATOM 619 O O . LYS A 1 90 ? -23.439 0.509 2.253 1.00 53.91 90 LYS A O 1
ATOM 624 N N . PHE A 1 91 ? -21.565 1.546 1.578 1.00 52.56 91 PHE A N 1
ATOM 625 C CA . PHE A 1 91 ? -21.534 2.563 2.633 1.00 52.56 91 PHE A CA 1
ATOM 626 C C . PHE A 1 91 ? -21.777 3.967 2.051 1.00 52.56 91 PHE A C 1
ATOM 628 O O . PHE A 1 91 ? -20.824 4.612 1.612 1.00 52.56 91 PHE A O 1
ATOM 635 N N . PRO A 1 92 ? -23.029 4.461 2.039 1.00 58.03 92 PRO A N 1
ATOM 636 C CA . PRO A 1 92 ? -23.301 5.879 1.849 1.00 58.03 92 PRO A CA 1
ATOM 637 C C . PRO A 1 92 ? -22.722 6.678 3.028 1.00 58.03 92 PRO A C 1
ATOM 639 O O . PRO A 1 92 ? -22.978 6.387 4.200 1.00 58.03 92 PRO A O 1
ATOM 642 N N . VAL A 1 93 ? -21.914 7.686 2.693 1.00 57.06 93 VAL A N 1
ATOM 643 C CA . VAL A 1 93 ? -21.179 8.581 3.611 1.00 57.06 93 VAL A CA 1
ATOM 644 C C . VAL A 1 93 ? -22.124 9.452 4.464 1.00 57.06 93 VAL A C 1
ATOM 646 O O . VAL A 1 93 ? -21.693 10.128 5.395 1.00 57.06 93 VAL A O 1
ATOM 649 N N . ASP A 1 94 ? -23.430 9.362 4.222 1.00 51.91 94 ASP A N 1
ATOM 650 C CA . ASP A 1 94 ? -24.489 10.125 4.886 1.00 51.91 94 ASP A CA 1
ATOM 651 C C . ASP A 1 94 ? -24.599 9.834 6.397 1.00 51.91 94 ASP A C 1
ATOM 653 O O . ASP A 1 94 ? -25.046 10.677 7.168 1.00 51.91 94 ASP A O 1
ATOM 657 N N . SER A 1 95 ? -24.141 8.664 6.855 1.00 53.78 95 SER A N 1
ATOM 658 C CA . SER A 1 95 ? -24.317 8.207 8.246 1.00 53.78 95 SER A CA 1
ATOM 659 C C . SER A 1 95 ? -23.278 8.734 9.251 1.00 53.78 95 SER A C 1
ATOM 661 O O . SER A 1 95 ? -23.503 8.646 10.456 1.00 53.78 95 SER A O 1
ATOM 663 N N . VAL A 1 96 ? -22.158 9.317 8.801 1.00 56.56 96 VAL A N 1
ATOM 664 C CA . VAL A 1 96 ? -21.113 9.861 9.702 1.00 56.56 96 VAL A CA 1
ATOM 665 C C . VAL A 1 96 ? -21.358 11.338 10.046 1.00 56.56 96 VAL A C 1
ATOM 667 O O . VAL A 1 96 ? -20.883 11.817 11.077 1.00 56.56 96 VAL A O 1
ATOM 670 N N . GLN A 1 97 ? -22.131 12.057 9.226 1.00 62.41 97 GLN A N 1
ATOM 671 C CA . GLN A 1 97 ? -22.378 13.492 9.403 1.00 62.41 97 GLN A CA 1
ATOM 672 C C . GLN A 1 97 ? -23.486 13.797 10.435 1.00 62.41 97 GLN A C 1
ATOM 674 O O . GLN A 1 97 ? -23.489 14.880 11.015 1.00 62.41 97 GLN A O 1
ATOM 679 N N . ASP A 1 98 ? -24.364 12.834 10.740 1.00 49.59 98 ASP A N 1
ATOM 680 C CA . ASP A 1 98 ? -25.529 13.031 11.623 1.00 49.59 98 ASP A CA 1
ATOM 681 C C . ASP A 1 98 ? -25.201 12.877 13.130 1.00 49.59 98 ASP A C 1
ATOM 683 O O . ASP A 1 98 ? -25.774 13.543 13.989 1.00 49.59 98 ASP A O 1
ATOM 687 N N . CYS A 1 99 ? -24.180 12.089 13.495 1.00 56.84 99 CYS A N 1
ATOM 688 C CA . CYS A 1 99 ? -23.741 11.948 14.898 1.00 56.84 99 CYS A CA 1
ATOM 689 C C . CYS A 1 99 ? -22.846 13.098 15.407 1.00 56.84 99 CYS A C 1
ATOM 691 O O . CYS A 1 99 ? -22.356 13.039 16.534 1.00 56.84 99 CYS A O 1
ATOM 693 N N . GLY A 1 100 ? -22.564 14.111 14.581 1.00 47.97 100 GLY A N 1
ATOM 694 C CA . GLY A 1 100 ? -21.755 15.281 14.945 1.00 47.97 100 GLY A CA 1
ATOM 695 C C . GLY A 1 100 ? -22.557 16.523 15.346 1.00 47.97 100 GLY A C 1
ATOM 696 O O . GLY A 1 100 ? -21.945 17.526 15.698 1.00 47.97 100 GLY A O 1
ATOM 697 N N . SER A 1 101 ? -23.893 16.471 15.276 1.00 52.28 101 SER A N 1
ATOM 698 C CA . SER A 1 101 ? -24.785 17.624 15.481 1.00 52.28 101 SER A CA 1
ATOM 699 C C . SER A 1 101 ? -25.652 17.542 16.755 1.00 52.28 101 SER A C 1
ATOM 701 O O . SER A 1 101 ? -26.665 18.243 16.844 1.00 52.28 101 SER A O 1
ATOM 703 N N . ARG A 1 102 ? -25.288 16.710 17.742 1.00 50.91 102 ARG A N 1
ATOM 704 C CA . ARG A 1 102 ? -25.900 16.705 19.083 1.00 50.91 102 ARG A CA 1
ATOM 705 C C . ARG A 1 102 ? -24.858 16.628 20.186 1.00 50.91 102 ARG A C 1
ATOM 707 O O . ARG A 1 102 ? -23.923 15.812 20.040 1.00 50.91 102 ARG A O 1
#

pLDDT: mean 78.16, std 11.81, range [47.97, 95.06]

InterPro domains:
  IPR036259 MFS transporter superfamily [G3DSA:1.20.1250.20] (1-97)
  IPR036259 MFS transporter superfamily [SSF103473] (2-90)